Protein AF-A0A382LMM0-F1 (afdb_monomer_lite)

Radius of gyration: 16.55 Å; chains: 1; bounding box: 36×18×46 Å

InterPro domains:
  IPR008323 Uncharacterised conserved protein UCP033563 [PTHR36454] (12-64)

Organism: NCBI:txid408172

pLDDT: mean 89.52, std 8.61, range [67.12, 97.81]

Foldseek 3Di:
DDDDPDPVVQVVCCVVVVDVDDDDDDADDPVNVVVCVVVVHDDPPPSHDDPPDDPPCCVVDPDDD

Structure (mmCIF, N/CA/C/O backbone):
data_AF-A0A382LMM0-F1
#
_entry.id   AF-A0A382LMM0-F1
#
loop_
_atom_site.group_PDB
_atom_site.id
_atom_site.type_symbol
_atom_site.label_atom_id
_atom_site.label_alt_id
_atom_site.label_comp_id
_atom_site.label_asym_id
_atom_site.label_entity_id
_atom_site.label_seq_id
_atom_site.pdbx_PDB_ins_code
_atom_site.Cartn_x
_atom_site.Cartn_y
_atom_site.Cartn_z
_atom_site.occupancy
_atom_site.B_iso_or_equiv
_atom_site.auth_seq_id
_atom_site.auth_comp_id
_atom_site.auth_asym_id
_atom_site.auth_atom_id
_atom_site.pdbx_PDB_model_num
ATOM 1 N N . VAL A 1 1 ? 8.377 -11.686 -6.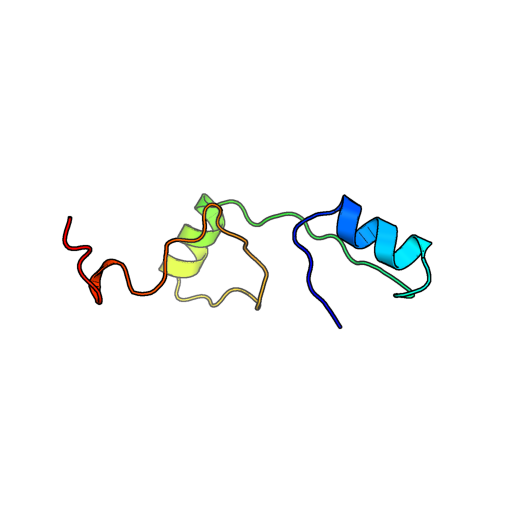878 1.00 82.62 1 VAL A N 1
ATOM 2 C CA . VAL A 1 1 ? 7.339 -10.630 -6.749 1.00 82.62 1 VAL A CA 1
ATOM 3 C C . VAL A 1 1 ? 7.617 -9.795 -5.504 1.00 82.62 1 VAL A C 1
ATOM 5 O O . VAL A 1 1 ? 7.712 -10.356 -4.418 1.00 82.62 1 VAL A O 1
ATOM 8 N N . THR A 1 2 ? 7.796 -8.482 -5.663 1.00 91.88 2 THR A N 1
ATOM 9 C CA . THR A 1 2 ? 8.120 -7.518 -4.590 1.00 91.88 2 THR A CA 1
ATOM 10 C C . THR A 1 2 ? 7.011 -6.473 -4.461 1.00 91.88 2 THR A C 1
ATOM 12 O O . THR A 1 2 ? 6.230 -6.297 -5.387 1.00 91.88 2 THR A O 1
ATOM 15 N N . TYR A 1 3 ? 6.947 -5.773 -3.325 1.00 91.69 3 TYR A N 1
ATOM 16 C CA . TYR A 1 3 ? 5.981 -4.697 -3.089 1.00 91.69 3 TYR A CA 1
ATOM 17 C C . TYR A 1 3 ? 6.719 -3.461 -2.605 1.00 91.69 3 TYR A C 1
ATOM 19 O O . TYR A 1 3 ? 7.506 -3.557 -1.660 1.00 91.69 3 TYR A O 1
ATOM 27 N N . LYS A 1 4 ? 6.462 -2.328 -3.252 1.00 93.25 4 LYS A N 1
ATOM 28 C CA . LYS A 1 4 ? 7.024 -1.024 -2.914 1.00 93.25 4 LYS A CA 1
ATOM 29 C C . LYS A 1 4 ? 5.890 -0.014 -2.828 1.00 93.25 4 LYS A C 1
ATOM 31 O O . LYS A 1 4 ? 4.935 -0.093 -3.590 1.00 93.25 4 LYS A O 1
ATOM 36 N N . VAL A 1 5 ? 5.971 0.846 -1.819 1.00 90.06 5 VAL A N 1
ATOM 37 C CA . VAL A 1 5 ? 4.999 1.925 -1.586 1.00 90.06 5 VAL A CA 1
ATOM 38 C C . VAL A 1 5 ? 5.422 3.171 -2.347 1.00 90.06 5 VAL A C 1
ATOM 40 O O . VAL A 1 5 ? 4.576 3.925 -2.813 1.00 90.06 5 VAL A O 1
ATOM 43 N N . ASP A 1 6 ? 6.733 3.368 -2.473 1.00 92.88 6 ASP A N 1
ATOM 44 C CA . ASP A 1 6 ? 7.303 4.436 -3.267 1.00 92.88 6 ASP A CA 1
ATOM 45 C C . ASP A 1 6 ? 7.220 4.075 -4.756 1.00 92.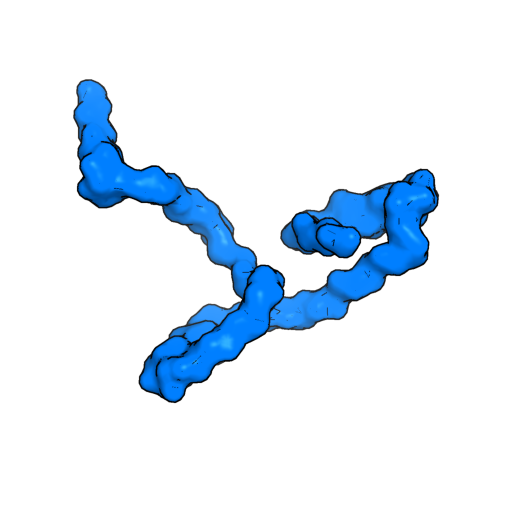88 6 ASP A C 1
ATOM 47 O O . ASP A 1 6 ? 7.725 3.043 -5.209 1.00 92.88 6 ASP A O 1
ATOM 51 N N . MET A 1 7 ? 6.535 4.941 -5.497 1.00 93.50 7 MET A N 1
ATOM 52 C CA . MET A 1 7 ? 6.323 4.822 -6.935 1.00 93.50 7 MET A CA 1
ATOM 53 C C . MET A 1 7 ? 7.619 5.030 -7.720 1.00 93.50 7 MET A C 1
ATOM 55 O O . MET A 1 7 ? 7.832 4.352 -8.724 1.00 93.50 7 MET A O 1
ATOM 59 N N . VAL A 1 8 ? 8.476 5.948 -7.264 1.00 96.44 8 VAL A N 1
ATOM 60 C CA . VAL A 1 8 ? 9.756 6.264 -7.909 1.00 96.44 8 VAL A CA 1
ATOM 61 C C . VAL A 1 8 ? 10.692 5.074 -7.757 1.00 96.44 8 VAL A C 1
ATOM 63 O O . VAL A 1 8 ? 11.209 4.577 -8.751 1.00 96.44 8 VAL A O 1
ATOM 66 N N . GLU A 1 9 ? 10.787 4.518 -6.545 1.00 96.56 9 GLU A N 1
ATOM 67 C CA . GLU A 1 9 ? 11.580 3.308 -6.299 1.00 96.56 9 GLU A CA 1
ATOM 68 C C . GLU A 1 9 ? 11.096 2.126 -7.156 1.00 96.56 9 GLU A C 1
ATOM 70 O O . GLU A 1 9 ? 11.897 1.354 -7.680 1.00 96.56 9 GLU A O 1
ATOM 75 N N . ALA A 1 10 ? 9.779 1.956 -7.314 1.00 96.25 10 ALA A N 1
ATOM 76 C CA . ALA A 1 10 ? 9.235 0.900 -8.164 1.00 96.25 10 ALA A CA 1
ATOM 77 C C . ALA A 1 10 ? 9.601 1.098 -9.645 1.00 96.25 10 ALA A C 1
ATOM 79 O O . ALA A 1 10 ? 9.942 0.125 -10.317 1.00 96.25 10 ALA A O 1
ATOM 80 N N . LEU A 1 11 ? 9.547 2.338 -10.138 1.00 97.06 11 LEU A N 1
ATOM 81 C CA . LEU A 1 11 ? 9.861 2.673 -11.524 1.00 97.06 11 LEU A CA 1
ATOM 82 C C . LEU A 1 11 ? 11.355 2.506 -11.826 1.00 97.06 11 LEU A C 1
ATOM 84 O O . LEU A 1 11 ? 11.708 1.908 -12.841 1.00 97.06 11 LEU A O 1
ATOM 88 N N . ASP A 1 12 ? 12.224 2.960 -10.924 1.00 97.81 12 ASP A N 1
ATOM 89 C CA . ASP A 1 12 ? 13.677 2.851 -11.079 1.00 97.81 12 ASP A CA 1
ATOM 90 C C . ASP A 1 12 ? 14.133 1.396 -11.209 1.00 97.81 12 ASP A C 1
ATOM 92 O O . ASP A 1 12 ? 15.021 1.092 -12.003 1.00 97.81 12 ASP A O 1
ATOM 96 N N . ARG A 1 13 ? 13.481 0.476 -10.490 1.00 97.31 13 ARG A N 1
ATOM 97 C CA . ARG A 1 13 ? 13.785 -0.962 -10.546 1.00 97.31 13 ARG A CA 1
ATOM 98 C C . ARG A 1 13 ? 13.321 -1.635 -11.838 1.00 97.31 13 ARG A C 1
ATOM 100 O O . ARG A 1 13 ? 13.893 -2.645 -12.23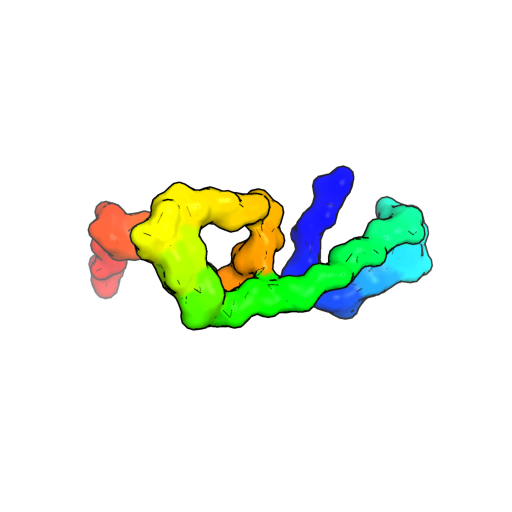9 1.00 97.31 13 ARG A O 1
ATOM 107 N N . VAL A 1 14 ? 12.300 -1.089 -12.496 1.00 97.56 14 VAL A N 1
ATOM 108 C CA . VAL A 1 14 ? 11.925 -1.523 -13.850 1.00 97.56 14 VAL A CA 1
ATOM 109 C C . VAL A 1 14 ? 12.905 -0.939 -14.869 1.00 97.56 14 VAL A C 1
ATOM 111 O O . VAL A 1 14 ? 13.433 -1.667 -15.704 1.00 97.56 14 VAL A O 1
ATOM 114 N N . ASN A 1 15 ? 13.233 0.352 -14.753 1.00 97.81 15 ASN A N 1
ATOM 115 C CA . ASN A 1 15 ? 14.187 1.025 -15.641 1.00 97.81 15 ASN A CA 1
ATOM 116 C C . ASN A 1 15 ? 15.594 0.407 -15.581 1.00 97.81 15 ASN A C 1
ATOM 118 O O . ASN A 1 15 ? 16.286 0.350 -16.596 1.00 97.81 15 ASN A O 1
ATOM 122 N N . SER A 1 16 ? 16.016 -0.086 -14.415 1.00 97.81 16 SER A N 1
ATOM 123 C CA . SER A 1 16 ? 17.295 -0.783 -14.232 1.00 97.81 16 SER A CA 1
ATOM 124 C C . SER A 1 16 ? 17.293 -2.231 -14.735 1.00 97.81 16 SER A C 1
ATOM 126 O O . SER A 1 16 ? 18.314 -2.907 -14.621 1.00 97.81 16 SER A O 1
ATOM 128 N N . SER A 1 17 ? 16.176 -2.713 -15.295 1.00 97.12 17 SER A N 1
ATOM 129 C CA . SER A 1 17 ? 15.970 -4.113 -15.694 1.00 97.12 17 SER A CA 1
ATOM 130 C C . SER A 1 17 ? 16.058 -5.121 -14.533 1.00 97.12 17 SER A C 1
ATOM 132 O O . SER A 1 17 ? 16.254 -6.311 -14.767 1.00 97.12 17 SER A O 1
ATOM 134 N N . GLU A 1 18 ? 15.901 -4.679 -13.275 1.00 97.62 18 GLU A N 1
ATOM 135 C CA . GLU A 1 18 ? 15.776 -5.586 -12.119 1.00 97.62 18 GLU A CA 1
ATOM 136 C C . GLU A 1 18 ? 14.408 -6.301 -12.118 1.00 97.62 18 GLU A C 1
ATOM 138 O O . GLU A 1 18 ? 14.290 -7.429 -11.637 1.00 97.62 18 GLU A O 1
ATOM 143 N N . PHE A 1 19 ? 13.372 -5.655 -12.668 1.00 97.44 19 PHE A N 1
ATOM 144 C CA . PHE A 1 19 ? 12.044 -6.232 -12.904 1.00 97.44 19 PHE A CA 1
ATOM 145 C C . PHE A 1 19 ? 11.565 -5.924 -14.313 1.00 97.44 19 PHE A C 1
ATOM 147 O O . PHE A 1 19 ? 11.795 -4.836 -14.827 1.00 97.44 19 PHE A O 1
ATOM 154 N N . ASP A 1 20 ? 10.790 -6.843 -14.882 1.00 97.62 20 ASP A N 1
ATOM 155 C CA . ASP A 1 20 ? 10.193 -6.641 -16.201 1.00 97.62 20 ASP A CA 1
ATOM 156 C C . ASP A 1 20 ? 9.034 -5.630 -16.164 1.00 97.62 20 ASP A C 1
ATOM 158 O O . ASP A 1 20 ? 8.853 -4.850 -17.095 1.00 97.62 20 ASP A O 1
ATOM 162 N N . LEU A 1 21 ? 8.224 -5.645 -15.094 1.00 96.56 21 LEU A N 1
ATOM 163 C CA . LEU A 1 21 ? 6.974 -4.883 -14.980 1.00 96.56 21 LEU A CA 1
ATOM 164 C C . LEU A 1 21 ? 6.695 -4.436 -13.536 1.00 96.56 21 LEU A C 1
ATOM 166 O O . LEU A 1 21 ? 7.037 -5.127 -12.572 1.00 96.56 21 LEU A O 1
ATOM 170 N N . ALA A 1 22 ? 5.956 -3.332 -13.399 1.00 96.56 22 ALA A N 1
ATOM 171 C CA . ALA A 1 22 ? 5.354 -2.877 -12.147 1.00 96.56 22 ALA A CA 1
ATOM 172 C C . ALA A 1 22 ? 3.847 -2.629 -12.327 1.00 96.56 22 ALA A C 1
ATOM 174 O O . ALA A 1 22 ? 3.404 -2.161 -13.374 1.00 96.56 22 ALA A O 1
ATOM 175 N N . PHE A 1 23 ? 3.061 -2.926 -11.287 1.00 94.75 23 PHE A N 1
ATOM 176 C CA . PHE A 1 23 ? 1.622 -2.655 -11.244 1.00 94.75 23 PHE A CA 1
ATOM 177 C C . PHE A 1 23 ? 1.323 -1.597 -10.188 1.00 94.75 23 PHE A C 1
ATOM 179 O O . PHE A 1 23 ? 1.735 -1.736 -9.035 1.00 94.75 23 PHE A O 1
ATOM 186 N N . PHE A 1 24 ? 0.554 -0.583 -10.574 1.00 93.38 24 PHE A N 1
ATOM 187 C CA . PHE A 1 24 ? 0.106 0.484 -9.688 1.00 93.38 24 PHE A CA 1
ATOM 188 C C . PHE A 1 24 ? -1.402 0.396 -9.495 1.00 93.38 24 PHE A C 1
ATOM 190 O O . PHE A 1 24 ? -2.154 0.215 -10.451 1.00 93.38 24 PHE A O 1
ATOM 197 N N . ILE A 1 25 ? -1.837 0.489 -8.243 1.00 90.19 25 ILE A N 1
ATOM 198 C CA . ILE A 1 25 ? -3.231 0.297 -7.847 1.00 90.19 25 ILE A CA 1
ATOM 199 C C . ILE A 1 25 ? -3.668 1.541 -7.081 1.00 90.19 25 ILE A C 1
ATOM 201 O O . ILE A 1 25 ? -2.898 2.086 -6.289 1.00 90.19 25 ILE A O 1
ATOM 205 N N . ASN A 1 26 ? -4.907 1.980 -7.303 1.00 90.25 26 ASN A N 1
ATOM 206 C CA . ASN A 1 26 ? -5.479 3.082 -6.538 1.00 90.25 26 ASN A CA 1
ATOM 207 C C . ASN A 1 26 ? -5.527 2.723 -5.042 1.00 90.25 26 ASN A C 1
ATOM 209 O O . ASN A 1 26 ? -5.962 1.620 -4.696 1.00 90.25 26 ASN A O 1
ATOM 213 N N . PRO A 1 27 ? -5.109 3.633 -4.146 1.00 89.19 27 PRO A N 1
ATOM 214 C CA . PRO A 1 27 ? -5.173 3.383 -2.714 1.00 89.19 27 PRO A CA 1
ATOM 215 C C . PRO A 1 27 ? -6.629 3.259 -2.256 1.00 89.19 27 PRO A C 1
ATOM 217 O O . PRO A 1 27 ? -7.483 4.036 -2.680 1.00 89.19 27 PRO A O 1
ATOM 220 N N . THR A 1 28 ? -6.909 2.317 -1.352 1.00 90.38 28 THR A N 1
ATOM 221 C CA . THR A 1 28 ? -8.233 2.198 -0.728 1.00 90.38 28 THR A CA 1
ATOM 222 C C . THR A 1 28 ? -8.451 3.352 0.261 1.00 90.38 28 THR A C 1
ATOM 224 O O . THR A 1 28 ? -7.682 3.474 1.221 1.00 90.38 28 THR A O 1
ATOM 227 N N . PRO A 1 29 ? -9.485 4.192 0.080 1.00 92.75 29 PRO A N 1
ATOM 228 C CA . PRO A 1 29 ? -9.824 5.260 1.015 1.00 92.75 29 PRO A CA 1
ATOM 229 C C . PRO A 1 29 ? -10.074 4.752 2.444 1.00 92.75 29 PRO A C 1
ATOM 231 O O . PRO A 1 29 ? -10.632 3.676 2.652 1.00 92.75 29 PRO A O 1
ATOM 234 N N . VAL A 1 30 ? -9.708 5.540 3.462 1.00 93.00 30 VAL A N 1
ATOM 235 C CA . VAL A 1 30 ? -9.786 5.093 4.870 1.00 93.00 30 VAL A CA 1
ATOM 236 C C . VAL A 1 30 ? -11.219 4.798 5.335 1.00 93.00 30 VAL A C 1
ATOM 238 O O . VAL A 1 30 ? -11.444 3.896 6.142 1.00 93.00 30 VAL A O 1
ATOM 241 N N . ASN A 1 31 ? -12.199 5.539 4.812 1.00 95.75 31 ASN A N 1
ATOM 242 C CA . ASN A 1 31 ? -13.620 5.299 5.053 1.00 95.75 31 ASN A CA 1
ATOM 243 C C . ASN A 1 31 ? -14.058 3.944 4.481 1.00 95.75 31 ASN A C 1
ATOM 245 O O . ASN A 1 31 ? -14.803 3.221 5.133 1.00 95.75 31 ASN A O 1
ATOM 249 N N . GLU A 1 32 ? -13.562 3.568 3.304 1.00 94.75 32 GLU A N 1
ATOM 250 C CA . GLU A 1 32 ? -13.853 2.272 2.697 1.00 94.75 32 GLU A CA 1
ATOM 251 C C . GLU A 1 32 ? -13.201 1.125 3.475 1.00 94.75 32 GLU A C 1
ATOM 253 O O . GLU A 1 32 ? -13.865 0.127 3.755 1.00 94.75 32 GLU A O 1
ATOM 258 N N . VAL A 1 33 ? -11.953 1.298 3.929 1.00 94.50 33 VAL A N 1
ATOM 259 C CA . VAL A 1 33 ? -11.293 0.323 4.814 1.00 94.50 33 VAL A CA 1
ATOM 260 C C . VAL A 1 33 ? -12.132 0.065 6.069 1.00 94.50 33 VAL A C 1
ATOM 262 O O . VAL A 1 33 ? -12.355 -1.093 6.424 1.00 94.50 33 VAL A O 1
ATOM 265 N N . ARG A 1 34 ? -12.638 1.127 6.716 1.00 94.75 34 ARG A N 1
ATOM 266 C CA . ARG A 1 34 ? -13.529 1.007 7.881 1.00 94.75 34 ARG A CA 1
ATOM 267 C C . ARG A 1 34 ? -14.815 0.262 7.527 1.00 94.75 34 ARG A C 1
ATOM 269 O O . ARG A 1 34 ? -15.132 -0.725 8.181 1.00 94.75 34 ARG A O 1
ATOM 276 N N . ASN A 1 35 ? -15.511 0.696 6.478 1.00 97.06 35 ASN A N 1
ATOM 277 C CA . ASN A 1 35 ? -16.788 0.110 6.067 1.00 97.06 35 ASN A CA 1
ATOM 278 C C . ASN A 1 35 ? -16.666 -1.388 5.736 1.00 97.06 35 ASN A C 1
ATOM 280 O O . ASN A 1 35 ? -17.578 -2.163 6.019 1.00 97.06 35 ASN A O 1
ATOM 284 N N . LEU A 1 36 ? -15.559 -1.811 5.115 1.00 95.25 36 LEU A N 1
ATOM 285 C CA . LEU A 1 36 ? -15.299 -3.219 4.800 1.00 95.25 36 LEU A CA 1
ATOM 286 C C . LEU A 1 36 ? -14.963 -4.029 6.058 1.00 95.25 36 LEU A C 1
ATOM 288 O O . LEU A 1 36 ? -15.462 -5.145 6.214 1.00 95.25 36 LEU A O 1
ATOM 292 N N . ALA A 1 37 ? -14.181 -3.456 6.976 1.00 94.31 37 ALA A N 1
ATOM 293 C CA . ALA A 1 37 ? -13.856 -4.087 8.252 1.00 94.31 37 ALA A CA 1
ATOM 294 C C . ALA A 1 37 ? -15.099 -4.286 9.139 1.00 94.31 37 ALA A C 1
ATOM 296 O O . ALA A 1 37 ? -15.270 -5.364 9.706 1.00 94.31 37 ALA A O 1
ATOM 297 N N . GLU A 1 38 ? -16.000 -3.300 9.207 1.00 96.81 38 GLU A N 1
ATOM 298 C CA . GLU A 1 38 ? -17.275 -3.394 9.943 1.00 96.81 38 GLU A CA 1
ATOM 299 C C . GLU A 1 38 ? -18.189 -4.501 9.398 1.00 96.81 38 GLU A C 1
ATOM 301 O O . GLU A 1 38 ? -18.952 -5.109 10.145 1.00 96.81 38 GLU A O 1
ATOM 306 N N . LYS A 1 39 ? -18.071 -4.816 8.104 1.00 97.25 39 LYS A N 1
ATOM 307 C CA . LYS A 1 39 ? -18.779 -5.930 7.454 1.00 97.25 39 LYS A CA 1
ATOM 308 C C . LYS A 1 39 ? -18.080 -7.284 7.627 1.00 97.25 39 LYS A C 1
ATOM 310 O O . LYS A 1 39 ? -18.535 -8.272 7.057 1.00 97.25 39 LYS A O 1
ATOM 315 N N . GLY A 1 40 ? -16.961 -7.344 8.349 1.00 95.94 40 GLY A N 1
ATOM 316 C CA . GLY A 1 40 ? -16.158 -8.561 8.499 1.00 95.94 40 GLY A CA 1
ATOM 317 C C . GLY A 1 40 ? -15.444 -8.999 7.215 1.00 95.94 40 GLY A C 1
ATOM 318 O O . GLY A 1 40 ? -14.993 -10.142 7.122 1.00 95.94 40 GLY A O 1
ATOM 319 N N . ILE A 1 41 ? -15.333 -8.121 6.213 1.00 95.75 41 ILE A N 1
ATOM 320 C CA . ILE A 1 41 ? -14.689 -8.437 4.936 1.00 95.75 41 ILE A CA 1
ATOM 321 C C . ILE A 1 41 ? -13.178 -8.274 5.078 1.00 95.75 41 ILE A C 1
ATOM 323 O O . ILE A 1 41 ? -12.669 -7.249 5.535 1.00 95.75 41 ILE A O 1
ATOM 327 N N . ARG A 1 42 ? -12.439 -9.289 4.627 1.00 91.62 42 ARG A N 1
ATOM 328 C CA . ARG A 1 42 ? -10.978 -9.263 4.616 1.00 91.62 42 ARG A CA 1
ATOM 329 C C . ARG A 1 42 ? -10.463 -8.614 3.333 1.00 91.62 42 ARG A C 1
ATOM 331 O O . ARG A 1 42 ? -10.710 -9.117 2.241 1.00 91.62 42 ARG A O 1
ATOM 338 N N . LEU A 1 43 ? -9.696 -7.535 3.477 1.00 91.56 43 LEU A N 1
ATOM 339 C CA . LEU A 1 43 ? -8.987 -6.911 2.360 1.00 91.56 43 LEU A CA 1
ATOM 340 C C . LEU A 1 43 ? -7.880 -7.832 1.809 1.00 91.56 43 LEU A C 1
ATOM 342 O O . LEU A 1 43 ? -7.276 -8.595 2.578 1.00 91.56 43 LEU A O 1
ATOM 346 N N . PRO A 1 44 ? -7.560 -7.741 0.503 1.00 90.06 44 PRO A N 1
ATOM 347 C CA . PRO A 1 44 ? -6.404 -8.418 -0.070 1.00 90.06 44 PRO A CA 1
ATOM 348 C C . PRO A 1 44 ? -5.104 -8.031 0.640 1.00 90.06 44 PRO A C 1
ATOM 350 O O . PRO A 1 44 ? -4.953 -6.930 1.179 1.00 90.06 44 PRO A O 1
ATOM 353 N N . GLN A 1 45 ? -4.128 -8.937 0.626 1.00 87.31 45 GLN A N 1
ATOM 354 C CA . GLN A 1 45 ? -2.829 -8.647 1.225 1.00 87.31 45 GLN A CA 1
ATOM 355 C C . GLN A 1 45 ? -2.168 -7.450 0.536 1.00 87.31 45 GLN A C 1
ATOM 357 O O . GLN A 1 45 ? -2.129 -7.379 -0.690 1.00 87.31 45 GLN A O 1
ATOM 362 N N . LYS A 1 46 ? -1.595 -6.547 1.345 1.00 86.31 46 LYS A N 1
ATOM 363 C CA . LYS A 1 46 ? -0.843 -5.364 0.888 1.00 86.31 46 LYS A CA 1
ATOM 364 C C . LYS A 1 46 ? -1.678 -4.364 0.066 1.00 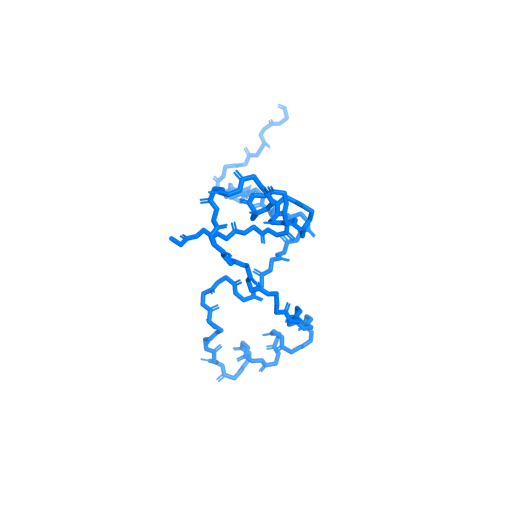86.31 46 LYS A C 1
ATOM 366 O O . LYS A 1 46 ? -1.105 -3.551 -0.645 1.00 86.31 46 LYS A O 1
ATOM 371 N N . ALA A 1 47 ? -3.007 -4.386 0.213 1.00 85.00 47 ALA A N 1
ATOM 372 C CA . ALA A 1 47 ? -3.917 -3.414 -0.403 1.00 85.00 47 ALA A CA 1
ATOM 373 C C . ALA A 1 47 ? -3.876 -2.020 0.259 1.00 85.00 47 ALA A C 1
ATOM 375 O O . ALA A 1 47 ? -4.259 -1.031 -0.354 1.00 85.00 47 ALA A O 1
ATOM 376 N N . THR A 1 48 ? -3.405 -1.928 1.507 1.00 88.06 48 THR A N 1
ATOM 377 C CA . THR A 1 48 ? -3.362 -0.676 2.280 1.00 88.06 48 THR A CA 1
ATOM 378 C C . THR A 1 48 ? -1.994 -0.465 2.919 1.00 88.06 48 THR A C 1
ATOM 380 O O . THR A 1 48 ? -1.421 -1.405 3.478 1.00 88.06 48 THR A O 1
ATOM 383 N N . PHE A 1 49 ? -1.510 0.777 2.930 1.00 88.69 49 PHE A N 1
ATOM 384 C CA . PHE A 1 49 ? -0.305 1.182 3.652 1.00 88.69 49 PHE A CA 1
ATOM 385 C C . PHE A 1 49 ? -0.612 2.360 4.582 1.00 88.69 49 PHE A C 1
ATOM 387 O O . PHE A 1 49 ? -0.904 3.459 4.122 1.00 88.69 49 PHE A O 1
ATOM 394 N N . PHE A 1 50 ? -0.548 2.127 5.895 1.00 88.38 50 PHE A N 1
ATOM 395 C CA . PHE A 1 50 ? -0.742 3.165 6.908 1.00 88.38 50 PHE A CA 1
ATOM 396 C C . PHE A 1 50 ? 0.598 3.794 7.289 1.00 88.38 50 PHE A C 1
ATOM 398 O O . PHE A 1 50 ? 1.529 3.079 7.672 1.00 88.38 50 PHE A O 1
ATOM 405 N N . TYR A 1 51 ? 0.675 5.123 7.202 1.00 85.88 51 TYR A N 1
ATOM 406 C CA . TYR A 1 51 ? 1.851 5.903 7.571 1.00 85.88 51 TYR A CA 1
ATOM 407 C C . TYR A 1 51 ? 1.504 6.968 8.629 1.00 85.88 51 TYR A C 1
ATOM 409 O O . TYR A 1 51 ? 0.499 7.660 8.462 1.00 85.88 51 TYR A O 1
ATOM 417 N N . PRO A 1 52 ? 2.326 7.133 9.683 1.00 87.00 52 PRO A N 1
ATOM 418 C CA . PRO A 1 52 ? 3.469 6.288 10.033 1.00 87.00 52 PRO A CA 1
ATOM 419 C C . PRO A 1 52 ? 3.015 4.889 10.471 1.00 87.00 52 PRO A C 1
ATOM 421 O O . PRO A 1 52 ? 1.924 4.713 11.015 1.00 87.00 52 PRO A O 1
ATOM 424 N N . LYS A 1 53 ? 3.863 3.875 10.261 1.00 83.12 53 LYS A N 1
ATOM 425 C CA . LYS A 1 53 ? 3.620 2.573 10.888 1.00 83.12 53 LYS A CA 1
ATOM 426 C C . LYS A 1 53 ? 3.792 2.737 12.389 1.00 83.12 53 LYS A C 1
ATOM 428 O O . LYS A 1 53 ? 4.853 3.154 12.848 1.00 83.12 53 LYS A O 1
ATOM 433 N N . LEU A 1 54 ? 2.750 2.395 13.140 1.00 78.50 54 LEU A N 1
ATOM 434 C CA . LEU A 1 54 ? 2.848 2.330 14.590 1.00 78.50 54 LEU A CA 1
ATOM 435 C C . LEU A 1 54 ? 3.943 1.333 14.965 1.00 78.50 54 LEU A C 1
ATOM 437 O O . LEU A 1 54 ? 4.040 0.253 14.375 1.00 78.50 54 LEU A O 1
ATOM 441 N N . LEU A 1 55 ? 4.765 1.705 15.945 1.00 80.75 55 LEU A N 1
ATOM 442 C CA . LEU A 1 55 ? 5.763 0.802 16.495 1.00 80.75 55 LEU A CA 1
ATOM 443 C C . LEU A 1 55 ? 5.048 -0.428 17.054 1.00 80.75 55 LEU A C 1
ATOM 445 O O . LEU A 1 55 ? 4.210 -0.329 17.957 1.00 80.75 55 LEU A O 1
ATOM 449 N N . SER A 1 56 ? 5.376 -1.593 16.502 1.00 79.50 56 SER A N 1
ATOM 450 C CA . SER A 1 56 ? 4.896 -2.860 17.035 1.00 79.50 56 SER A CA 1
ATOM 451 C C . SER A 1 56 ? 5.284 -2.967 18.503 1.00 79.50 56 SER A C 1
ATOM 453 O O . SER A 1 56 ? 6.413 -2.670 18.886 1.00 79.50 56 SER A O 1
ATOM 455 N N . GLY A 1 57 ? 4.339 -3.401 19.331 1.00 77.38 57 GLY A N 1
ATOM 4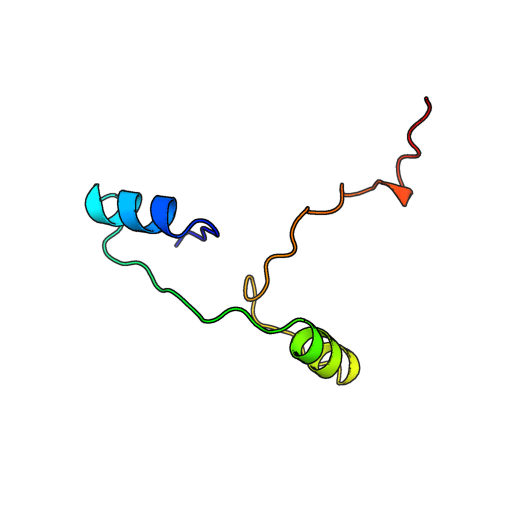56 C CA . GLY A 1 57 ? 4.606 -3.615 20.744 1.00 77.38 57 GLY A CA 1
ATOM 457 C C . GLY A 1 57 ? 4.726 -2.342 21.581 1.00 77.38 57 GLY A C 1
ATOM 458 O O . GLY A 1 57 ? 5.101 -2.477 22.734 1.00 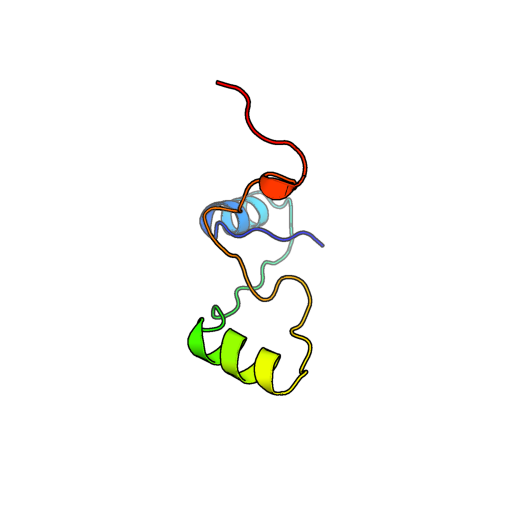77.38 57 GLY A O 1
ATOM 459 N N . LEU A 1 58 ? 4.349 -1.149 21.094 1.00 75.19 58 LEU A N 1
ATOM 460 C CA . LEU A 1 58 ? 4.331 0.078 21.918 1.00 75.19 58 LEU A CA 1
ATOM 461 C C . LEU A 1 58 ? 3.534 -0.091 23.233 1.00 75.19 58 LEU A C 1
ATOM 463 O O . LEU A 1 58 ? 3.894 0.464 24.264 1.00 75.19 58 LEU A O 1
ATOM 467 N N . VAL A 1 59 ? 2.461 -0.888 23.203 1.00 72.88 59 VAL A N 1
ATOM 468 C CA . VAL A 1 59 ? 1.633 -1.196 24.385 1.00 72.88 59 VAL A CA 1
ATOM 469 C C . VAL A 1 59 ? 2.218 -2.345 25.224 1.00 72.88 59 VAL A C 1
ATOM 471 O O . VAL A 1 59 ? 2.039 -2.375 26.438 1.00 72.88 59 VAL A O 1
ATOM 474 N N . ILE A 1 60 ? 2.930 -3.283 24.588 1.00 79.31 60 ILE A N 1
ATOM 475 C CA . ILE A 1 60 ? 3.510 -4.478 25.230 1.00 79.31 60 ILE A CA 1
ATOM 476 C C . ILE A 1 60 ? 4.840 -4.134 25.922 1.00 79.31 60 ILE A C 1
ATOM 478 O O . ILE A 1 60 ? 5.123 -4.626 27.011 1.00 79.31 60 ILE A O 1
ATOM 482 N N . ASN A 1 61 ? 5.639 -3.258 25.316 1.00 71.00 61 ASN A N 1
ATOM 483 C CA . ASN A 1 61 ? 6.921 -2.784 25.809 1.00 71.00 61 ASN A CA 1
ATOM 484 C C . ASN A 1 61 ? 6.795 -1.302 26.172 1.00 71.00 61 ASN A C 1
ATOM 486 O O . ASN A 1 61 ? 7.037 -0.422 25.345 1.00 71.00 61 ASN A O 1
ATOM 490 N N . LYS A 1 62 ? 6.354 -1.030 27.406 1.00 69.00 62 LYS A N 1
ATOM 491 C CA . LYS A 1 62 ? 6.231 0.341 27.915 1.00 69.00 62 LYS A CA 1
ATOM 492 C C . LYS A 1 62 ? 7.584 1.040 27.797 1.00 69.00 62 LYS A C 1
ATOM 494 O O . LYS A 1 62 ? 8.550 0.609 28.426 1.00 69.00 62 LYS A O 1
ATOM 499 N N . PHE A 1 63 ? 7.628 2.132 27.038 1.00 67.38 63 PHE A N 1
ATOM 500 C CA . PHE A 1 63 ? 8.774 3.033 27.031 1.00 67.38 63 PHE A CA 1
ATOM 501 C C . PHE A 1 63 ? 8.971 3.554 28.458 1.00 67.38 63 PHE A C 1
ATOM 503 O O . PHE A 1 63 ? 8.110 4.253 28.994 1.00 67.38 63 PHE A O 1
ATOM 510 N N . LYS A 1 64 ? 10.070 3.153 29.097 1.00 67.12 64 LYS A N 1
ATOM 511 C CA . LYS A 1 64 ? 10.553 3.836 30.295 1.00 67.12 64 LYS A CA 1
ATOM 512 C C . LYS A 1 64 ? 11.357 5.048 29.806 1.00 67.12 64 LYS A C 1
ATOM 514 O O . LYS A 1 64 ? 12.161 4.848 28.893 1.00 67.12 64 LYS A O 1
ATOM 519 N N . PRO A 1 65 ? 11.081 6.261 30.311 1.00 68.25 65 PRO A N 1
ATOM 520 C CA . PRO A 1 65 ? 11.873 7.439 29.977 1.00 68.25 65 PRO A CA 1
ATOM 521 C C . PRO A 1 65 ? 13.335 7.275 30.404 1.00 68.25 65 PRO A C 1
ATOM 523 O O . PRO A 1 65 ? 13.590 6.503 31.360 1.00 68.25 65 PRO A O 1
#

Sequence (65 aa):
VTYKVDMVEALDRVNSSEFDLAFFINPTPVNEVRNLAEKGIRLPQKATFFYPKLLSGLVINKFKP

Secondary structure (DSSP, 8-state):
----S-HHHHHHHHHTTS-S-----PPPPHHHHHHHHHTTPPPPTTS---SSPPPTTTTTS----